Protein AF-A0A1H6TYB8-F1 (afdb_monomer_lite)

Sequence (4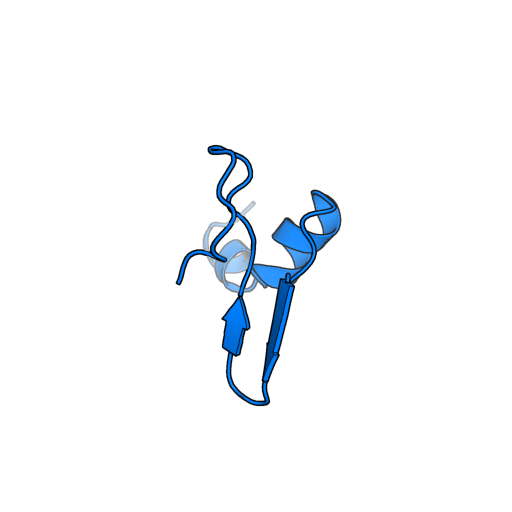4 aa):
MNIQEEKNILIISILDSLDIKPTKINDKQAWYHSPFREENTPGL

Radius of gyration: 12.85 Å; chains: 1; bounding box: 21×36×19 Å

Foldseek 3Di:
DDPVVVPPPPVVVVCVVVVFDFPDDDPPDTFTQDPVDDDPDGDD

Structure (mmCIF, N/CA/C/O backbone):
data_AF-A0A1H6TYB8-F1
#
_entry.id   AF-A0A1H6TYB8-F1
#
loop_
_atom_site.group_PDB
_atom_site.id
_atom_site.type_symbol
_atom_site.label_ato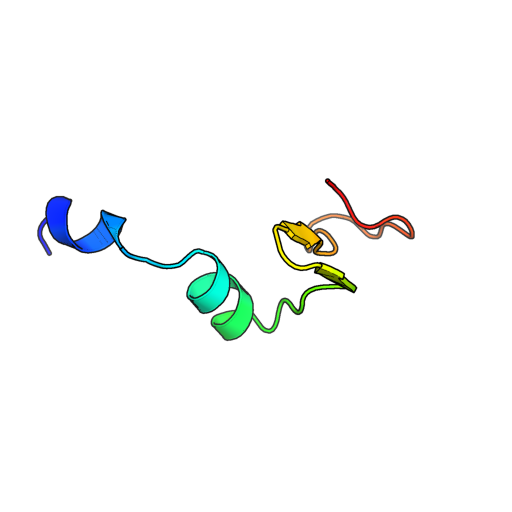m_id
_atom_site.label_alt_id
_atom_site.label_comp_id
_atom_site.label_asym_id
_atom_site.label_entity_id
_atom_site.label_seq_id
_atom_site.pdbx_PDB_ins_code
_atom_site.Cartn_x
_atom_site.Cartn_y
_atom_site.Cartn_z
_atom_site.occupancy
_atom_site.B_iso_or_equiv
_atom_site.auth_seq_id
_atom_site.auth_comp_id
_atom_site.auth_asym_id
_atom_site.auth_atom_id
_atom_site.pdbx_PDB_model_num
ATOM 1 N N . MET A 1 1 ? -0.758 29.434 3.488 1.00 43.4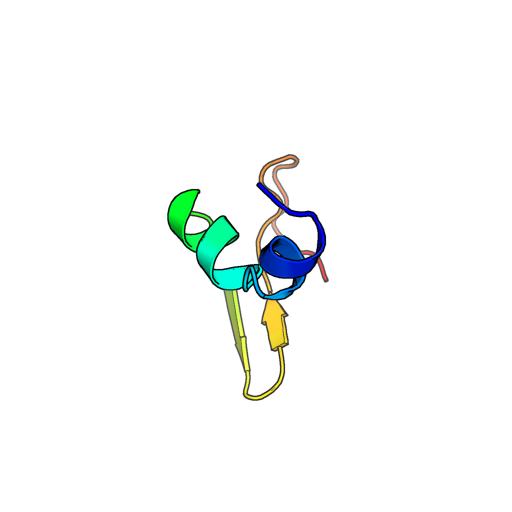1 1 MET A N 1
ATOM 2 C CA . MET A 1 1 ? -0.653 27.991 3.766 1.00 43.41 1 MET A CA 1
ATOM 3 C C . MET A 1 1 ? 0.006 27.863 5.128 1.00 43.41 1 MET A C 1
ATOM 5 O O . MET A 1 1 ? 1.149 28.278 5.270 1.00 43.41 1 MET A O 1
ATOM 9 N N . ASN A 1 2 ? -0.768 27.517 6.158 1.00 49.00 2 ASN A N 1
ATOM 10 C CA . ASN A 1 2 ? -0.306 27.511 7.546 1.00 49.00 2 ASN A CA 1
ATOM 11 C C . ASN A 1 2 ? 0.231 26.106 7.864 1.00 49.00 2 ASN A C 1
ATOM 13 O O . ASN A 1 2 ? -0.464 25.124 7.630 1.00 49.00 2 ASN A O 1
ATOM 17 N N . ILE A 1 3 ? 1.449 26.001 8.399 1.00 58.22 3 ILE A N 1
ATOM 18 C CA . ILE A 1 3 ? 2.183 24.732 8.629 1.00 58.22 3 ILE A CA 1
ATOM 19 C C . ILE A 1 3 ? 1.399 23.762 9.548 1.00 58.22 3 ILE A C 1
ATOM 21 O O . ILE A 1 3 ? 1.673 22.567 9.626 1.00 58.22 3 ILE A O 1
ATOM 25 N N . GLN A 1 4 ? 0.382 24.262 10.255 1.00 58.12 4 GLN A N 1
ATOM 26 C CA . GLN A 1 4 ? -0.501 23.463 11.107 1.00 58.12 4 GLN A CA 1
ATOM 27 C C . GLN A 1 4 ? -1.510 22.604 10.321 1.00 58.12 4 GLN A C 1
ATOM 29 O O . GLN A 1 4 ? -1.933 21.572 10.837 1.00 58.12 4 GLN A O 1
ATOM 34 N N . GLU A 1 5 ? -1.855 22.976 9.083 1.00 54.12 5 GLU A N 1
ATOM 35 C CA . GLU A 1 5 ? -2.816 22.244 8.238 1.00 54.12 5 GLU A CA 1
ATOM 36 C C . GLU A 1 5 ? -2.169 21.062 7.491 1.00 54.12 5 GLU A C 1
ATOM 38 O O . GLU A 1 5 ? -2.850 20.107 7.129 1.00 54.12 5 GLU A O 1
ATOM 43 N N . GLU A 1 6 ? -0.841 21.067 7.328 1.00 54.94 6 GLU A N 1
ATOM 44 C CA . GLU A 1 6 ? -0.084 20.014 6.627 1.00 54.94 6 GLU A CA 1
ATOM 45 C C . GLU A 1 6 ? 0.034 18.702 7.420 1.00 54.94 6 GLU A C 1
ATOM 47 O O . GLU A 1 6 ? 0.371 17.658 6.865 1.00 54.94 6 GLU A O 1
ATOM 52 N N . LYS A 1 7 ? -0.251 18.708 8.728 1.00 55.12 7 LYS A N 1
ATOM 53 C CA . LYS A 1 7 ? -0.000 17.540 9.593 1.00 55.12 7 LYS A CA 1
ATOM 54 C C . LYS A 1 7 ? -0.966 16.372 9.390 1.00 55.12 7 LYS A C 1
ATOM 56 O O . LYS A 1 7 ? -0.662 15.272 9.838 1.00 55.12 7 LYS A O 1
ATOM 61 N N . ASN A 1 8 ? -2.092 16.596 8.715 1.00 54.06 8 ASN A N 1
ATOM 62 C CA . ASN A 1 8 ? -3.062 15.549 8.384 1.00 54.06 8 ASN A CA 1
ATOM 63 C C . ASN A 1 8 ? -2.944 15.065 6.938 1.00 54.06 8 ASN A C 1
ATOM 65 O O . ASN A 1 8 ? -3.872 14.441 6.422 1.00 54.06 8 ASN A O 1
ATOM 69 N N . ILE A 1 9 ? -1.819 15.328 6.269 1.00 62.19 9 ILE A N 1
ATOM 70 C CA . ILE A 1 9 ? -1.562 14.669 4.997 1.00 62.19 9 ILE A CA 1
ATOM 71 C C . ILE A 1 9 ? -1.296 13.194 5.306 1.00 62.19 9 ILE A C 1
ATOM 73 O O . ILE A 1 9 ? -0.228 12.808 5.783 1.00 62.19 9 ILE A O 1
ATOM 77 N N . LEU A 1 10 ? -2.308 12.362 5.068 1.00 72.38 10 LEU A N 1
ATOM 78 C CA . LEU A 1 10 ? -2.165 10.916 5.109 1.00 72.38 10 LEU A CA 1
ATOM 79 C C . LEU A 1 10 ? -1.098 10.551 4.075 1.00 72.38 10 LEU A C 1
ATOM 81 O O . LEU A 1 10 ? -1.317 10.712 2.878 1.00 72.38 10 LEU A O 1
ATOM 85 N N . ILE A 1 11 ? 0.056 10.063 4.535 1.00 76.81 11 ILE A N 1
ATOM 86 C CA . ILE A 1 11 ? 1.164 9.606 3.678 1.00 76.81 11 ILE A CA 1
ATOM 87 C C . ILE A 1 11 ? 0.663 8.661 2.572 1.00 76.81 11 ILE A C 1
ATOM 89 O O . ILE A 1 11 ? 1.142 8.713 1.448 1.00 76.81 11 ILE A O 1
ATOM 93 N N . ILE A 1 12 ? -0.380 7.879 2.868 1.00 76.00 12 ILE A N 1
ATOM 94 C CA . ILE A 1 12 ? -1.082 6.996 1.930 1.00 76.00 12 ILE A CA 1
ATOM 95 C C . ILE A 1 12 ? -1.641 7.776 0.733 1.00 76.00 12 ILE A C 1
ATOM 97 O O . ILE A 1 12 ? -1.455 7.355 -0.399 1.00 76.00 12 ILE A O 1
ATOM 101 N N . SER A 1 13 ? -2.278 8.927 0.959 1.00 78.25 13 SER A N 1
ATOM 102 C CA . SER A 1 13 ? -2.824 9.770 -0.112 1.00 78.25 13 SER A CA 1
ATOM 103 C C . SER A 1 13 ? -1.727 10.386 -0.981 1.00 78.25 13 SER A C 1
ATOM 105 O O . SER A 1 13 ? -1.919 10.539 -2.184 1.00 78.25 13 SER A O 1
ATOM 107 N N . ILE A 1 14 ? -0.566 10.708 -0.397 1.00 82.75 14 ILE A N 1
ATOM 108 C CA . ILE A 1 14 ? 0.595 11.161 -1.178 1.00 82.75 14 ILE A CA 1
ATOM 109 C C . ILE A 1 14 ? 1.094 10.020 -2.064 1.00 82.75 14 ILE A C 1
ATOM 111 O O . ILE A 1 14 ? 1.266 10.212 -3.264 1.00 82.75 14 ILE A O 1
ATOM 115 N N . LEU A 1 15 ? 1.306 8.837 -1.485 1.00 82.38 15 LEU A N 1
ATOM 116 C CA . LEU A 1 15 ? 1.810 7.670 -2.209 1.00 82.38 15 LEU A CA 1
ATOM 117 C C . LEU A 1 15 ? 0.860 7.252 -3.339 1.00 82.38 15 LEU A C 1
ATOM 119 O O . LEU A 1 15 ? 1.324 6.999 -4.447 1.00 82.38 15 LEU A O 1
ATOM 123 N N . ASP A 1 16 ? -0.452 7.288 -3.099 1.00 81.50 16 ASP A N 1
ATOM 124 C CA . ASP A 1 16 ? -1.477 7.012 -4.112 1.00 81.50 16 ASP A CA 1
ATOM 125 C C . ASP A 1 16 ? -1.436 8.031 -5.266 1.00 81.50 16 ASP A C 1
ATOM 127 O O . ASP A 1 16 ? -1.465 7.652 -6.434 1.00 81.50 16 ASP A O 1
ATOM 131 N N . SER A 1 17 ? -1.244 9.325 -4.969 1.00 84.50 17 SER A N 1
ATOM 132 C CA . SER A 1 17 ? -1.089 10.358 -6.012 1.00 84.50 17 SER A CA 1
ATOM 133 C C . SER A 1 17 ? 0.171 10.192 -6.871 1.00 84.50 17 SER A C 1
ATOM 135 O O . SER A 1 17 ? 0.225 10.691 -7.994 1.00 84.50 17 SER A O 1
ATOM 137 N N . LEU A 1 18 ? 1.173 9.478 -6.353 1.00 84.00 18 LEU A N 1
ATOM 138 C CA . LEU A 1 18 ? 2.412 9.136 -7.050 1.00 84.00 18 LEU A CA 1
ATOM 139 C C . LEU A 1 18 ? 2.339 7.761 -7.741 1.00 84.00 18 LEU A C 1
ATOM 141 O O . LEU A 1 18 ? 3.357 7.285 -8.238 1.00 84.00 18 LEU A O 1
ATOM 145 N N . ASP A 1 19 ? 1.162 7.122 -7.760 1.00 83.69 19 ASP A N 1
ATOM 146 C CA . ASP A 1 19 ? 0.921 5.751 -8.238 1.00 83.69 19 ASP A CA 1
ATOM 147 C C . ASP A 1 19 ? 1.791 4.684 -7.534 1.00 83.69 19 ASP A C 1
ATOM 149 O O . ASP A 1 19 ? 2.017 3.581 -8.039 1.00 83.69 19 ASP A O 1
ATOM 153 N N . ILE A 1 20 ? 2.266 4.991 -6.321 1.00 83.81 20 ILE A N 1
ATOM 154 C CA . ILE A 1 20 ? 3.045 4.077 -5.485 1.00 83.81 20 ILE A CA 1
ATOM 155 C C . ILE A 1 20 ? 2.066 3.230 -4.676 1.00 83.81 20 ILE A C 1
ATOM 157 O O . ILE A 1 20 ? 1.557 3.633 -3.628 1.00 83.81 20 ILE A O 1
ATOM 161 N N . LYS A 1 21 ? 1.810 2.021 -5.172 1.00 83.00 21 LYS A N 1
ATOM 162 C CA . LYS A 1 21 ? 0.888 1.078 -4.539 1.00 83.00 21 LYS A CA 1
ATOM 163 C C . LYS A 1 21 ? 1.575 0.247 -3.450 1.00 83.00 21 LYS A C 1
ATOM 165 O O . LYS A 1 21 ? 2.747 -0.111 -3.590 1.00 83.00 21 LYS A O 1
ATOM 170 N N . PRO A 1 22 ? 0.851 -0.112 -2.379 1.00 85.56 22 PRO A N 1
ATOM 171 C CA . PRO A 1 22 ? 1.368 -1.031 -1.380 1.00 85.56 22 PRO A CA 1
ATOM 172 C C . PRO A 1 22 ? 1.520 -2.437 -1.972 1.00 85.56 22 PRO A C 1
ATOM 174 O O . PRO A 1 22 ? 0.597 -2.986 -2.570 1.00 85.56 22 PRO A O 1
ATOM 177 N N . THR A 1 23 ? 2.680 -3.045 -1.757 1.00 84.88 23 THR A N 1
ATOM 178 C CA . THR A 1 23 ? 2.986 -4.433 -2.131 1.00 84.88 23 THR A CA 1
ATOM 179 C C . THR A 1 23 ? 2.274 -5.430 -1.220 1.00 84.88 23 THR A C 1
ATOM 181 O O . THR A 1 23 ? 1.924 -6.536 -1.629 1.00 84.88 23 THR A O 1
ATOM 184 N N . LYS A 1 24 ? 2.080 -5.061 0.049 1.00 81.88 24 LYS A N 1
ATOM 185 C CA . LYS A 1 24 ? 1.414 -5.884 1.060 1.00 81.88 24 LYS A CA 1
ATOM 186 C C . LYS A 1 24 ? 0.673 -4.977 2.031 1.00 81.88 24 LYS A C 1
ATOM 188 O O . LYS A 1 24 ? 1.165 -3.905 2.369 1.00 81.88 24 LYS A O 1
ATOM 193 N N . ILE A 1 25 ? -0.483 -5.427 2.505 1.00 85.50 25 ILE A N 1
ATOM 194 C CA . ILE A 1 25 ? -1.273 -4.741 3.531 1.00 85.50 25 ILE A CA 1
ATOM 195 C C . ILE A 1 25 ? -1.679 -5.773 4.586 1.00 85.50 25 ILE A C 1
ATOM 197 O O . ILE A 1 25 ? -2.019 -6.909 4.250 1.00 85.50 25 ILE A O 1
ATOM 201 N N . ASN A 1 26 ? -1.632 -5.391 5.859 1.00 85.25 26 ASN A N 1
ATOM 202 C CA . ASN A 1 26 ? -2.332 -6.074 6.943 1.00 85.25 26 ASN A CA 1
ATOM 203 C C . ASN A 1 26 ? -3.107 -5.048 7.789 1.00 85.25 26 ASN A C 1
ATOM 205 O O . ASN A 1 26 ? -3.038 -3.850 7.528 1.00 85.25 26 ASN A O 1
ATOM 209 N N . ASP A 1 27 ? -3.804 -5.503 8.832 1.00 76.50 27 ASP A N 1
ATOM 210 C CA . ASP A 1 27 ? -4.674 -4.647 9.658 1.00 76.50 27 ASP A CA 1
ATOM 211 C C . ASP A 1 27 ? -3.968 -3.456 10.336 1.00 76.50 27 ASP A C 1
ATOM 213 O O . ASP A 1 27 ? -4.632 -2.569 10.868 1.00 76.50 27 ASP A O 1
ATOM 217 N N . LYS A 1 28 ? -2.629 -3.432 10.375 1.00 80.69 28 LYS A N 1
ATOM 218 C CA . LYS A 1 28 ? -1.849 -2.418 11.104 1.00 80.69 28 LYS A CA 1
ATOM 219 C C . LYS A 1 28 ? -0.817 -1.686 10.249 1.00 80.69 28 LYS A C 1
ATOM 221 O O . LYS A 1 28 ? -0.300 -0.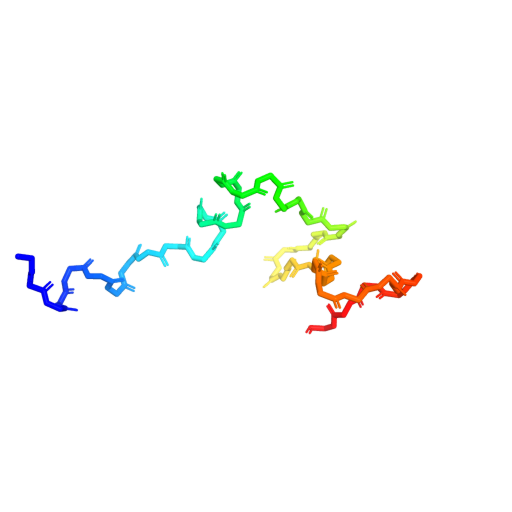668 10.701 1.00 80.69 28 LYS A O 1
ATOM 226 N N . GLN A 1 29 ? -0.444 -2.222 9.088 1.00 83.06 29 GLN A N 1
ATOM 227 C CA . GLN A 1 29 ? 0.739 -1.806 8.334 1.00 83.06 29 GLN A CA 1
ATOM 228 C C . GLN A 1 29 ? 0.550 -2.036 6.830 1.00 83.06 29 GLN A C 1
ATOM 230 O O . GLN A 1 29 ? -0.115 -2.981 6.397 1.00 83.06 29 GLN A O 1
ATOM 235 N N . ALA A 1 30 ? 1.195 -1.185 6.037 1.00 83.31 30 ALA A N 1
ATOM 236 C CA . ALA A 1 30 ? 1.313 -1.325 4.595 1.00 83.31 30 ALA A CA 1
ATOM 237 C C . ALA A 1 30 ? 2.792 -1.247 4.212 1.00 83.31 30 ALA A C 1
ATOM 239 O O . ALA A 1 30 ? 3.516 -0.394 4.720 1.00 83.31 30 ALA A O 1
ATOM 240 N N . TRP A 1 31 ? 3.221 -2.135 3.323 1.00 85.56 31 TRP A N 1
ATOM 241 C CA . TRP A 1 31 ? 4.580 -2.179 2.790 1.00 85.56 31 TRP A CA 1
ATOM 242 C C . TRP A 1 31 ? 4.580 -1.684 1.356 1.00 85.56 31 TRP A C 1
ATOM 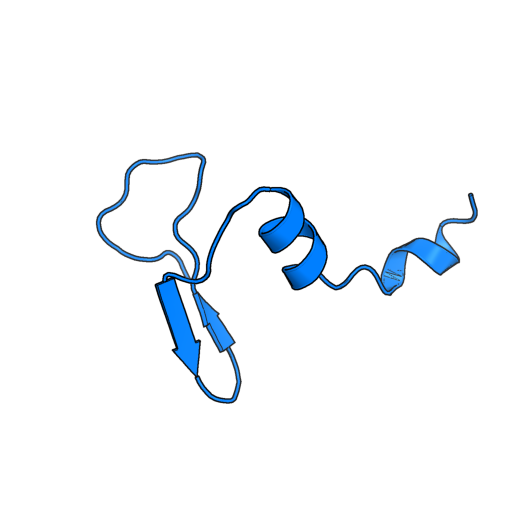244 O O . TRP A 1 31 ? 3.672 -2.022 0.598 1.00 85.56 31 TRP A O 1
ATOM 254 N N . TYR A 1 32 ? 5.620 -0.957 0.971 1.00 85.00 32 TYR A N 1
ATOM 255 C CA . TYR A 1 32 ? 5.772 -0.386 -0.363 1.00 85.00 32 TYR A CA 1
ATOM 256 C C . TYR A 1 32 ? 7.130 -0.791 -0.942 1.00 85.00 32 TYR A C 1
ATOM 258 O O . TYR A 1 32 ? 8.108 -0.949 -0.209 1.00 85.00 32 TYR A O 1
ATOM 266 N N . HIS A 1 33 ? 7.215 -0.944 -2.263 1.00 80.69 33 HIS A N 1
ATOM 267 C CA . HIS A 1 33 ? 8.519 -0.948 -2.921 1.00 80.69 33 HIS A CA 1
ATOM 268 C C . HIS A 1 33 ? 9.074 0.475 -2.949 1.00 80.69 33 HIS A C 1
ATOM 270 O O . HIS A 1 33 ? 8.347 1.433 -3.212 1.00 80.69 33 HIS A O 1
ATOM 276 N N . SER A 1 34 ? 10.370 0.613 -2.671 1.00 78.94 34 SER A N 1
ATOM 277 C CA . SER A 1 34 ? 11.034 1.907 -2.783 1.00 78.94 34 SER A CA 1
ATOM 278 C C . SER A 1 34 ? 11.110 2.323 -4.256 1.00 78.94 34 SER A C 1
ATOM 280 O O . SER A 1 34 ? 11.603 1.542 -5.067 1.00 78.94 34 SER A O 1
ATOM 282 N N . PRO A 1 35 ? 10.698 3.547 -4.628 1.00 72.62 35 PRO A N 1
ATOM 283 C CA . PRO A 1 35 ? 10.821 4.028 -6.005 1.00 72.62 35 PRO A CA 1
ATOM 284 C C . PRO A 1 35 ? 12.267 4.404 -6.378 1.00 72.62 35 PRO A C 1
ATOM 286 O O . PRO A 1 35 ? 12.556 4.669 -7.540 1.00 72.62 35 PRO A O 1
ATOM 289 N N . PHE A 1 36 ? 13.183 4.456 -5.405 1.00 76.88 36 PHE A N 1
ATOM 290 C CA . PHE A 1 36 ? 14.562 4.926 -5.600 1.00 76.88 36 PHE A CA 1
ATOM 291 C C . PHE A 1 36 ? 15.579 3.799 -5.796 1.00 76.88 36 PHE A C 1
ATOM 293 O O . PHE A 1 36 ? 16.770 4.062 -5.959 1.00 76.88 36 PHE A O 1
ATOM 300 N N . ARG A 1 37 ? 15.135 2.543 -5.722 1.00 73.19 37 ARG A N 1
ATOM 301 C CA . ARG A 1 37 ? 15.991 1.363 -5.839 1.00 73.19 37 ARG A CA 1
ATOM 302 C C . ARG A 1 37 ? 15.166 0.175 -6.308 1.00 73.19 37 ARG A C 1
ATOM 304 O O . ARG A 1 37 ? 14.073 -0.063 -5.811 1.00 73.19 37 ARG A O 1
ATOM 311 N N . GLU A 1 38 ? 15.708 -0.563 -7.265 1.00 69.00 38 GLU A N 1
ATOM 312 C CA . GLU A 1 38 ? 15.088 -1.777 -7.783 1.00 69.00 38 GLU A CA 1
ATOM 313 C C . GLU A 1 38 ? 15.386 -2.922 -6.802 1.00 69.00 38 GLU A C 1
ATOM 315 O O . GLU A 1 38 ? 16.509 -3.421 -6.720 1.00 69.00 38 GLU A O 1
ATOM 320 N N . GLU A 1 39 ? 14.402 -3.278 -5.974 1.00 67.81 39 GLU A N 1
ATOM 321 C CA . GLU A 1 39 ? 14.547 -4.291 -4.924 1.00 67.81 39 GLU A CA 1
ATOM 322 C C . GLU A 1 39 ? 13.452 -5.346 -5.033 1.00 67.81 39 GLU A C 1
ATOM 324 O O . GLU A 1 39 ? 12.264 -5.026 -5.007 1.00 67.81 39 GLU A O 1
ATOM 329 N N . ASN A 1 40 ? 13.844 -6.621 -5.033 1.00 64.00 40 ASN A N 1
ATOM 330 C CA . ASN A 1 40 ? 12.901 -7.747 -4.989 1.00 64.00 40 ASN A CA 1
ATOM 331 C C . ASN A 1 40 ? 12.258 -7.956 -3.605 1.00 64.00 40 ASN A C 1
ATOM 333 O O . ASN A 1 40 ? 11.407 -8.829 -3.443 1.00 64.00 40 ASN A O 1
ATOM 337 N N . THR A 1 41 ? 12.655 -7.171 -2.604 1.00 58.94 41 THR A N 1
ATOM 338 C CA . THR A 1 41 ? 12.150 -7.271 -1.234 1.00 58.94 41 THR A CA 1
ATOM 339 C C . THR A 1 41 ? 11.421 -5.973 -0.895 1.00 58.94 41 THR A C 1
ATOM 341 O O . THR A 1 41 ? 12.033 -4.912 -1.011 1.00 58.94 41 THR A O 1
ATOM 344 N N . PRO A 1 42 ? 10.137 -6.004 -0.492 1.00 55.66 42 PRO A N 1
ATOM 345 C CA . PRO A 1 42 ? 9.462 -4.797 -0.032 1.00 55.66 42 PRO A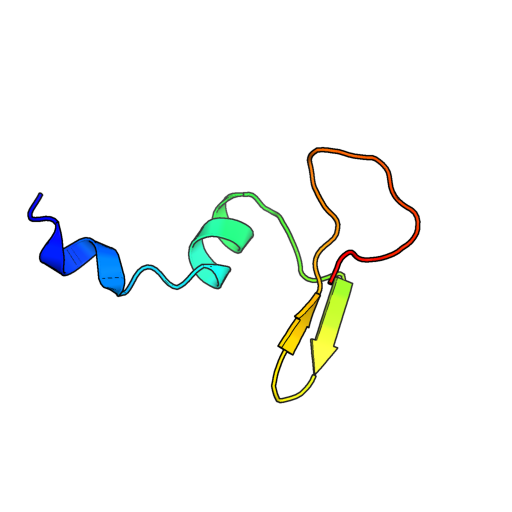 CA 1
ATOM 346 C C . PRO A 1 42 ? 10.187 -4.269 1.214 1.00 55.66 42 PRO A C 1
ATOM 348 O O . PRO A 1 42 ? 10.360 -4.999 2.193 1.00 55.66 42 PRO A O 1
ATOM 351 N N . GLY A 1 43 ? 10.669 -3.027 1.142 1.00 57.53 43 GLY A N 1
ATOM 352 C CA . GLY A 1 43 ? 11.335 -2.357 2.255 1.00 57.53 43 GLY A CA 1
ATOM 353 C C . GLY A 1 43 ? 10.349 -2.114 3.398 1.00 57.53 43 GLY A C 1
ATOM 354 O O . GLY A 1 43 ? 9.184 -1.802 3.151 1.00 57.53 43 GLY A O 1
ATOM 355 N N . LEU A 1 44 ? 10.819 -2.331 4.629 1.00 46.53 44 LEU A N 1
ATOM 356 C CA . LEU A 1 44 ? 10.096 -2.051 5.875 1.00 46.53 44 LEU A CA 1
ATOM 357 C C . LEU A 1 44 ? 9.713 -0.575 6.008 1.00 46.53 44 LEU A C 1
ATOM 359 O O . LEU A 1 44 ? 10.564 0.278 5.670 1.00 46.53 44 LEU A O 1
#

Secondary structure (DSSP, 8-state):
--TTTGGG--HHHHHHHTT--EEEEETTEEEE--TTS--SS-B-

pLDDT: mean 72.21, std 12.77, range [43.41, 85.56]

Organism: NCBI:txid703342